Protein AF-A0A4P6ZC47-F1 (afdb_monomer_lite)

pLDDT: mean 88.24, std 16.06, range [44.25, 98.69]

Foldseek 3Di:
DDKDWDDDPFKIWIWDWDPDVVIHTQKIWMFGRHPDPPTDTDMDGDDDDPDPPDDPDPPDD

Secondary structure (DSSP, 8-state):
-EEEEEE-SS-EEEEEEE-SSS-EEEEEEEEESTTSTT-EEEEEEPPPPP-----------

Structure (mmCIF, N/CA/C/O backbone):
data_AF-A0A4P6ZC47-F1
#
_entry.id   AF-A0A4P6ZC47-F1
#
loop_
_atom_site.group_PDB
_atom_site.id
_atom_site.type_symbol
_atom_site.label_atom_id
_atom_site.label_alt_id
_atom_site.label_comp_id
_atom_site.label_asym_id
_atom_site.label_entity_id
_atom_site.label_seq_id
_atom_site.pdbx_PDB_ins_code
_atom_site.Cartn_x
_atom_site.Cartn_y
_atom_site.Cartn_z
_atom_site.occupancy
_atom_site.B_iso_or_equiv
_atom_site.auth_seq_id
_atom_site.auth_comp_id
_atom_site.auth_asym_id
_atom_site.auth_atom_id
_atom_site.pdbx_PDB_model_num
ATOM 1 N N . MET A 1 1 ? -15.138 -4.198 7.166 1.00 92.62 1 MET A N 1
ATOM 2 C CA . MET A 1 1 ? -13.794 -3.646 6.884 1.00 92.62 1 MET A CA 1
ATOM 3 C C . MET A 1 1 ? -13.946 -2.489 5.906 1.00 92.62 1 MET A C 1
ATOM 5 O O . MET A 1 1 ? -14.898 -2.521 5.138 1.00 92.62 1 MET A O 1
ATOM 9 N N . ILE A 1 2 ? -13.057 -1.496 5.928 1.00 97.38 2 ILE A N 1
ATOM 10 C CA . ILE A 1 2 ? -12.989 -0.398 4.946 1.00 97.38 2 ILE A CA 1
ATOM 11 C C . ILE A 1 2 ? -11.577 -0.389 4.362 1.00 97.38 2 ILE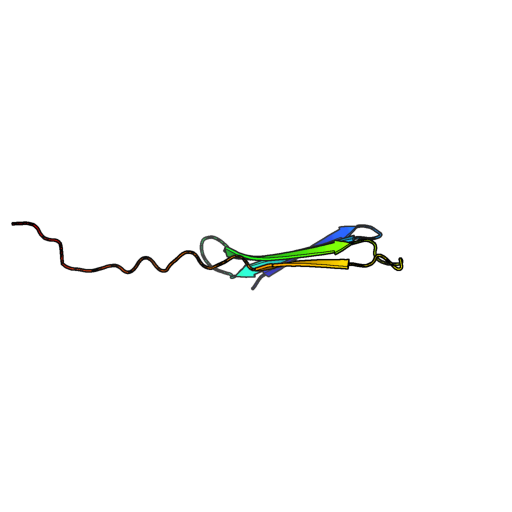 A C 1
ATOM 13 O O . ILE A 1 2 ? -10.614 -0.362 5.122 1.00 97.38 2 ILE A O 1
ATOM 17 N N . LEU A 1 3 ? -11.450 -0.411 3.036 1.00 98.00 3 LEU A N 1
ATOM 18 C CA . LEU A 1 3 ? -10.174 -0.258 2.338 1.00 98.00 3 LEU A CA 1
ATOM 19 C C . LEU A 1 3 ? -10.095 1.158 1.757 1.00 98.00 3 LEU A C 1
ATOM 21 O O . LEU A 1 3 ? -10.946 1.549 0.964 1.00 98.00 3 LEU A O 1
ATOM 25 N N . SER A 1 4 ? -9.074 1.908 2.157 1.00 98.19 4 SER A N 1
ATOM 26 C CA . SER A 1 4 ? -8.703 3.191 1.564 1.00 98.19 4 SER A CA 1
ATOM 27 C C . SER A 1 4 ? -7.585 2.973 0.554 1.00 98.19 4 SER A C 1
ATOM 29 O O . SER A 1 4 ? -6.627 2.252 0.845 1.00 98.19 4 SER A O 1
ATOM 31 N N . VAL A 1 5 ? -7.707 3.598 -0.616 1.00 98.25 5 VAL A N 1
ATOM 32 C CA . VAL A 1 5 ? -6.723 3.546 -1.699 1.00 98.25 5 VAL A CA 1
ATOM 33 C C . VAL A 1 5 ? -6.488 4.962 -2.211 1.00 98.25 5 VAL A C 1
ATOM 35 O O . VAL A 1 5 ? -7.435 5.671 -2.541 1.00 98.25 5 VAL A O 1
ATOM 38 N N . ASN A 1 6 ? -5.223 5.362 -2.292 1.00 98.12 6 ASN A N 1
ATOM 39 C CA . ASN A 1 6 ? -4.775 6.596 -2.920 1.00 98.12 6 ASN A CA 1
ATOM 40 C C . ASN A 1 6 ? -3.807 6.238 -4.055 1.00 98.12 6 ASN A C 1
ATOM 42 O O . ASN A 1 6 ? -2.708 5.738 -3.804 1.00 98.12 6 ASN A O 1
ATOM 46 N N . GLY A 1 7 ? -4.245 6.457 -5.293 1.00 97.50 7 GLY A N 1
ATOM 47 C CA . GLY A 1 7 ? -3.461 6.190 -6.493 1.00 97.50 7 GLY A CA 1
ATOM 48 C C . GLY A 1 7 ? -2.754 7.443 -7.004 1.00 97.50 7 GLY A C 1
ATOM 49 O O . GLY A 1 7 ? -3.396 8.449 -7.296 1.00 97.50 7 GLY A O 1
ATOM 50 N N . GLY A 1 8 ? -1.438 7.351 -7.160 1.00 96.62 8 GLY A N 1
ATOM 51 C CA . GLY A 1 8 ? -0.641 8.195 -8.046 1.00 96.62 8 GLY A CA 1
ATOM 52 C C . GLY A 1 8 ? -0.321 7.461 -9.353 1.00 96.62 8 GLY A C 1
ATOM 53 O O . GLY A 1 8 ? -0.639 6.286 -9.515 1.00 96.62 8 GLY A O 1
ATOM 54 N N . SER A 1 9 ? 0.342 8.136 -10.292 1.00 96.62 9 SER A N 1
ATOM 55 C CA . SER A 1 9 ? 0.660 7.576 -11.617 1.00 96.62 9 SER A CA 1
ATOM 56 C C . SER A 1 9 ? 1.549 6.323 -11.580 1.00 96.62 9 SER A C 1
ATOM 58 O O . SER A 1 9 ? 1.397 5.448 -12.425 1.00 96.62 9 SER A O 1
ATOM 60 N N . SER A 1 10 ? 2.454 6.216 -10.604 1.00 96.94 10 SER A N 1
ATOM 61 C CA . SER A 1 10 ? 3.382 5.083 -10.436 1.00 96.94 10 SER A CA 1
ATOM 62 C C . SER A 1 10 ? 3.430 4.540 -9.000 1.00 96.94 10 SER A C 1
ATOM 64 O O . SER A 1 10 ? 4.357 3.817 -8.627 1.00 96.94 10 SER A O 1
ATOM 66 N N . CYS A 1 11 ? 2.438 4.887 -8.175 1.00 98.00 11 CYS A N 1
ATOM 67 C CA . CYS A 1 11 ? 2.366 4.491 -6.770 1.00 98.00 11 CYS A CA 1
ATOM 68 C C . CYS A 1 11 ? 0.913 4.277 -6.333 1.00 98.00 11 CYS A C 1
ATOM 70 O O . CYS A 1 11 ? 0.034 5.047 -6.708 1.00 98.00 11 CYS A O 1
ATOM 72 N N . ILE A 1 12 ? 0.659 3.274 -5.495 1.00 98.62 12 ILE A N 1
ATOM 73 C CA . ILE A 1 12 ? -0.635 3.057 -4.837 1.00 98.62 12 ILE A CA 1
ATOM 74 C C . ILE A 1 12 ? -0.392 2.960 -3.337 1.00 98.62 12 ILE A C 1
ATOM 76 O O . ILE A 1 12 ? 0.222 2.001 -2.882 1.00 98.62 12 ILE A O 1
ATOM 80 N N . LYS A 1 13 ? -0.904 3.909 -2.553 1.00 98.69 13 LYS A N 1
ATOM 81 C CA . LYS A 1 13 ? -0.924 3.825 -1.085 1.00 98.69 13 LYS A CA 1
ATOM 82 C C . LYS A 1 13 ? -2.260 3.265 -0.630 1.00 98.69 13 LYS A C 1
ATOM 84 O O . LYS A 1 13 ? -3.301 3.657 -1.153 1.00 98.69 13 LYS A O 1
ATOM 89 N N . PHE A 1 14 ? -2.249 2.375 0.352 1.00 98.56 14 PHE A N 1
ATOM 90 C CA . PHE A 1 14 ? -3.464 1.730 0.832 1.00 98.56 14 PHE A CA 1
ATOM 91 C C . PHE A 1 14 ? -3.488 1.574 2.351 1.00 98.56 14 PHE A C 1
ATOM 93 O O . PHE A 1 14 ? -2.462 1.572 3.031 1.00 98.56 14 PHE A O 1
ATOM 100 N N . SER A 1 15 ? -4.693 1.481 2.906 1.00 98.31 15 SER A N 1
ATOM 101 C CA . SER A 1 15 ? -4.928 1.246 4.331 1.00 98.31 15 SER A CA 1
ATOM 102 C C . SER A 1 15 ? -6.213 0.464 4.541 1.00 98.31 15 SER A C 1
ATOM 104 O O . SER A 1 15 ? -7.249 0.804 3.974 1.00 98.31 15 SER A O 1
ATOM 106 N N . LEU A 1 16 ? -6.155 -0.570 5.371 1.00 98.00 16 LEU A N 1
ATOM 107 C CA . LEU A 1 16 ? -7.291 -1.396 5.740 1.00 98.00 16 LEU A CA 1
ATOM 108 C C . LEU A 1 16 ? -7.718 -1.070 7.169 1.00 98.00 16 LEU A C 1
ATOM 110 O O . LEU A 1 16 ? -6.907 -1.072 8.095 1.00 98.00 16 LEU A O 1
ATOM 114 N N . TYR A 1 17 ? -9.013 -0.848 7.338 1.00 96.88 17 TYR A N 1
ATOM 115 C CA . TYR A 1 17 ? -9.625 -0.504 8.606 1.00 96.88 17 TYR A CA 1
ATOM 116 C C . TYR A 1 17 ? -10.683 -1.531 9.018 1.00 96.88 17 TYR A C 1
ATOM 118 O O . TYR A 1 17 ? -11.504 -1.983 8.210 1.00 96.88 17 TYR A O 1
ATOM 126 N N . ARG A 1 18 ? -10.712 -1.864 10.306 1.00 95.81 18 ARG A N 1
ATOM 127 C CA . ARG A 1 18 ? -11.783 -2.605 10.969 1.00 95.81 18 ARG A CA 1
ATOM 128 C C . ARG A 1 18 ? -12.886 -1.630 11.383 1.00 95.81 18 ARG A C 1
ATOM 130 O O . ARG A 1 18 ? -12.624 -0.588 11.979 1.00 95.81 18 ARG A O 1
ATOM 137 N N . ILE A 1 19 ? -14.133 -1.969 11.042 1.00 95.12 19 ILE A N 1
ATOM 138 C CA . ILE A 1 19 ? -15.310 -1.144 11.352 1.00 95.12 19 ILE A CA 1
ATOM 139 C C . ILE A 1 19 ? -15.684 -1.371 12.817 1.00 95.12 19 ILE A C 1
AT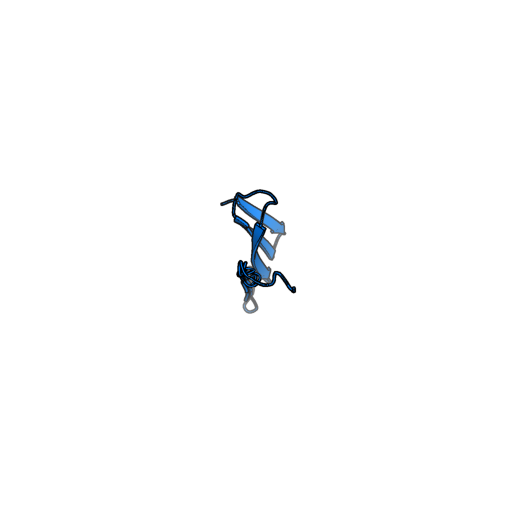OM 141 O O . ILE A 1 19 ? -16.413 -2.304 13.137 1.00 95.12 19 ILE A O 1
ATOM 145 N N . GLN A 1 20 ? -15.164 -0.519 13.694 1.00 92.69 20 GLN A N 1
ATOM 146 C CA . GLN A 1 20 ? -15.532 -0.433 15.107 1.00 92.69 20 GLN A CA 1
ATOM 147 C C . GLN A 1 20 ? -15.533 1.042 15.544 1.00 92.69 20 GLN A C 1
ATOM 149 O O . GLN A 1 20 ? -15.341 1.931 14.713 1.00 92.69 20 GLN A O 1
ATOM 154 N N . LYS A 1 21 ? -15.810 1.326 16.821 1.00 90.44 21 LYS A N 1
ATOM 155 C CA . LYS A 1 21 ? -15.786 2.691 17.370 1.00 90.44 21 LYS A CA 1
ATOM 156 C C . LYS A 1 21 ? -14.638 2.816 18.387 1.00 90.44 21 LYS A C 1
ATOM 158 O O . LYS A 1 21 ? -14.757 2.207 19.448 1.00 90.44 21 LYS A O 1
ATOM 163 N N . PRO A 1 22 ? -13.570 3.592 18.113 1.00 90.06 22 PRO A N 1
ATOM 164 C CA . PRO A 1 22 ? -13.258 4.296 16.859 1.00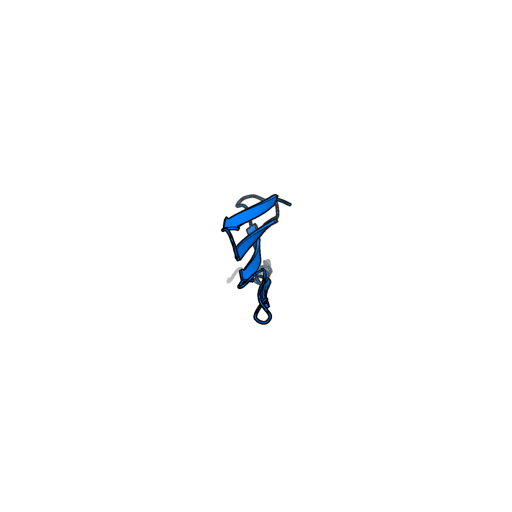 90.06 22 PRO A CA 1
ATOM 165 C C . PRO A 1 22 ? -12.846 3.334 15.732 1.00 90.06 22 PRO A C 1
ATOM 167 O O . PRO A 1 22 ? -12.555 2.168 15.987 1.00 90.06 22 PRO A O 1
ATOM 170 N N . LEU A 1 23 ? -12.810 3.822 14.488 1.00 93.31 23 LEU A N 1
ATOM 171 C CA . LEU A 1 23 ? -12.320 3.042 13.351 1.00 93.31 23 LEU A CA 1
ATOM 172 C C . LEU A 1 23 ? -10.853 2.645 13.594 1.00 93.31 23 LEU A C 1
ATOM 174 O O . LEU A 1 23 ? -10.024 3.504 13.881 1.00 93.31 23 LEU A O 1
ATOM 178 N N . GLU A 1 24 ? -10.533 1.357 13.481 1.00 94.75 24 GLU A N 1
ATOM 179 C CA . GLU A 1 24 ? -9.195 0.832 13.784 1.00 94.75 24 GLU A CA 1
ATOM 180 C C . GLU A 1 24 ? -8.455 0.509 12.487 1.00 94.75 24 GLU A C 1
ATOM 182 O O . GLU A 1 24 ? -8.928 -0.303 11.696 1.00 94.75 24 GLU A O 1
ATOM 187 N N . GLN A 1 25 ? -7.298 1.128 12.251 1.00 95.44 25 GLN A N 1
ATOM 188 C CA . GLN A 1 25 ? -6.418 0.742 11.147 1.00 95.44 25 GLN A CA 1
ATOM 189 C C . GLN A 1 25 ? -5.692 -0.550 11.523 1.00 95.44 25 GLN A C 1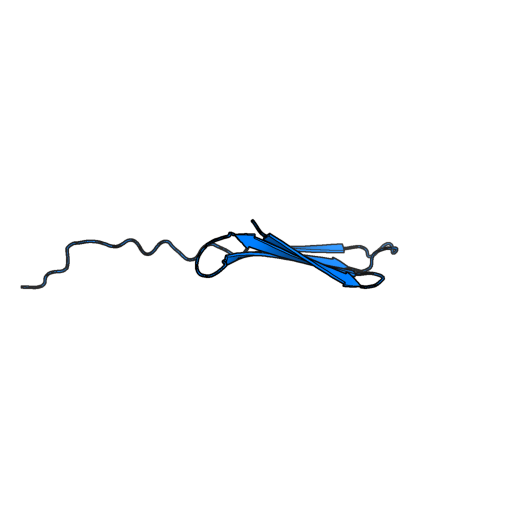
ATOM 191 O O . GLN A 1 25 ? -5.018 -0.598 12.545 1.00 95.44 25 GLN A O 1
ATOM 196 N N . VAL A 1 26 ? -5.815 -1.584 10.694 1.00 96.25 26 VAL A N 1
ATOM 197 C CA . VAL A 1 26 ? -5.198 -2.899 10.951 1.00 96.25 26 VAL A CA 1
ATOM 198 C C . VAL A 1 26 ? -3.997 -3.165 10.052 1.00 96.25 26 VAL A C 1
ATOM 200 O O . VAL A 1 26 ? -3.131 -3.972 10.378 1.00 96.25 26 VAL A O 1
ATOM 203 N N . LEU A 1 27 ? -3.940 -2.498 8.901 1.00 97.19 27 LEU A N 1
ATOM 204 C CA . LEU A 1 27 ? -2.873 -2.660 7.928 1.00 97.19 27 LEU A CA 1
ATOM 205 C C . LEU A 1 27 ? -2.744 -1.388 7.098 1.00 97.19 27 LEU A C 1
ATOM 207 O O . LEU A 1 27 ? -3.746 -0.750 6.771 1.00 97.19 27 LEU A O 1
ATOM 211 N N . PHE A 1 28 ? -1.525 -1.048 6.708 1.00 98.31 28 PHE A N 1
ATOM 212 C CA . PHE A 1 28 ? -1.269 -0.028 5.699 1.00 98.31 28 PHE A CA 1
ATOM 213 C C . PHE A 1 28 ? -0.038 -0.382 4.881 1.00 98.31 28 PHE A C 1
ATOM 215 O O . PHE A 1 28 ? 0.796 -1.176 5.312 1.00 98.31 28 PHE A O 1
ATOM 222 N N . GLY A 1 29 ? 0.076 0.198 3.697 1.00 98.56 29 GLY A N 1
ATOM 223 C CA . GLY A 1 29 ? 1.197 -0.076 2.820 1.00 98.56 29 GLY A CA 1
ATOM 224 C C . GLY A 1 29 ? 1.187 0.768 1.563 1.00 98.56 29 GLY A C 1
ATOM 225 O O . GLY A 1 29 ? 0.331 1.639 1.370 1.00 98.56 29 GLY A O 1
ATOM 226 N N . ALA A 1 30 ? 2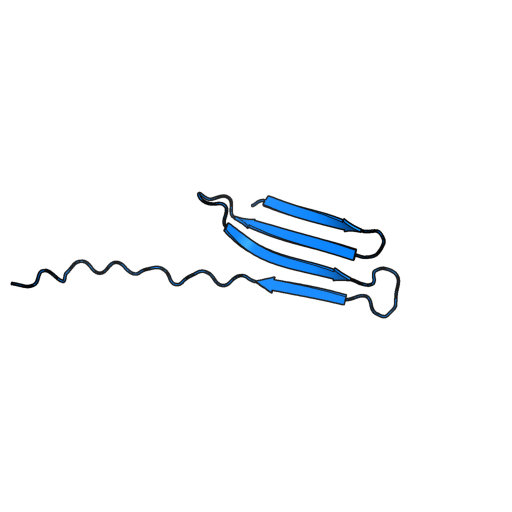.158 0.489 0.707 1.00 98.69 30 ALA A N 1
ATOM 227 C CA . ALA A 1 30 ? 2.270 1.086 -0.603 1.00 98.69 30 ALA A CA 1
ATOM 228 C C . ALA A 1 30 ? 2.825 0.088 -1.620 1.00 98.69 30 ALA A C 1
ATOM 230 O O . ALA A 1 30 ? 3.616 -0.796 -1.294 1.00 98.69 30 ALA A O 1
ATOM 231 N N . ILE A 1 31 ? 2.413 0.263 -2.868 1.00 98.62 31 ILE A N 1
ATOM 232 C CA . ILE A 1 31 ? 3.104 -0.261 -4.038 1.00 98.62 31 ILE A CA 1
ATOM 233 C C . ILE A 1 31 ? 3.797 0.935 -4.683 1.00 98.62 31 ILE A C 1
ATOM 235 O O . ILE A 1 31 ? 3.139 1.931 -4.985 1.00 98.62 31 ILE A O 1
ATOM 239 N N . GLU A 1 32 ? 5.108 0.863 -4.868 1.00 98.56 32 GLU A N 1
ATOM 240 C CA . GLU A 1 32 ? 5.934 1.948 -5.403 1.00 98.56 32 GLU A CA 1
ATOM 241 C C . GLU A 1 32 ? 6.646 1.517 -6.688 1.00 98.56 32 GLU A C 1
ATOM 243 O O . GLU A 1 32 ? 6.820 0.325 -6.945 1.00 98.56 32 GLU A O 1
ATOM 248 N N . ASN A 1 33 ? 7.059 2.502 -7.493 1.00 98.12 33 ASN A N 1
ATOM 249 C CA . ASN A 1 33 ? 7.808 2.326 -8.744 1.00 98.12 33 ASN A CA 1
ATOM 250 C C . ASN A 1 33 ? 7.117 1.426 -9.785 1.00 98.12 33 ASN A C 1
ATOM 252 O O . ASN A 1 33 ? 7.796 0.736 -10.555 1.00 98.12 33 ASN A O 1
ATOM 256 N N . ILE A 1 34 ? 5.779 1.448 -9.820 1.00 98.19 34 ILE A N 1
ATOM 257 C CA . ILE A 1 34 ? 4.969 0.651 -10.750 1.00 98.19 34 ILE A CA 1
ATOM 258 C C . ILE A 1 34 ? 5.381 0.976 -12.190 1.00 98.19 34 ILE A C 1
ATOM 260 O O . ILE A 1 34 ? 5.505 2.142 -12.563 1.00 98.19 34 ILE A O 1
ATOM 264 N N . GLY A 1 35 ? 5.580 -0.067 -12.998 1.00 97.56 35 GLY A N 1
ATOM 265 C CA . GLY A 1 35 ? 6.034 0.063 -14.386 1.00 97.56 35 GLY A CA 1
ATOM 266 C C . GLY A 1 35 ? 7.556 0.063 -14.550 1.00 97.56 35 GLY A C 1
ATOM 267 O O . GLY A 1 35 ? 8.046 0.312 -15.648 1.00 97.56 35 GLY A O 1
ATOM 268 N N . THR A 1 36 ? 8.313 -0.239 -13.490 1.00 98.19 36 THR A N 1
ATOM 269 C CA . THR A 1 36 ? 9.777 -0.390 -13.538 1.00 98.19 36 THR A CA 1
ATOM 270 C C . THR A 1 36 ? 10.230 -1.716 -12.918 1.00 98.19 36 THR A C 1
ATOM 272 O O . THR A 1 36 ? 9.484 -2.348 -12.166 1.00 98.19 36 THR A O 1
ATOM 275 N N . ALA A 1 37 ? 11.484 -2.117 -13.163 1.00 98.00 37 ALA A N 1
ATOM 276 C CA . ALA A 1 37 ? 12.104 -3.273 -12.502 1.00 98.00 37 ALA A CA 1
ATOM 277 C C . ALA A 1 37 ? 12.254 -3.101 -10.973 1.00 98.00 37 ALA A C 1
ATOM 279 O O . ALA A 1 37 ? 12.434 -4.084 -10.264 1.00 98.00 37 ALA A O 1
ATOM 280 N N . ASN A 1 38 ? 12.128 -1.868 -10.467 1.00 98.19 38 ASN A N 1
ATOM 281 C CA . ASN A 1 38 ? 12.202 -1.533 -9.044 1.00 98.19 38 ASN A CA 1
ATOM 282 C C . ASN A 1 38 ? 10.822 -1.535 -8.361 1.00 98.19 38 ASN A C 1
ATOM 284 O O . ASN A 1 38 ? 10.686 -0.977 -7.270 1.00 98.19 38 ASN A O 1
ATOM 288 N N . THR A 1 39 ? 9.790 -2.091 -9.011 1.00 98.56 39 THR A N 1
ATOM 289 C CA . THR A 1 39 ? 8.443 -2.189 -8.431 1.00 98.56 39 THR A CA 1
ATOM 290 C C . THR A 1 39 ? 8.514 -2.933 -7.101 1.00 98.56 39 THR A C 1
ATOM 292 O O . THR A 1 39 ? 8.992 -4.066 -7.046 1.00 98.56 39 THR A O 1
ATOM 295 N N . GLN A 1 40 ? 8.013 -2.315 -6.034 1.00 98.50 40 GLN A N 1
ATOM 296 C CA . GLN A 1 40 ? 8.089 -2.876 -4.689 1.00 98.50 40 GLN A CA 1
ATOM 297 C C . GLN A 1 40 ? 6.762 -2.729 -3.952 1.00 98.50 40 GLN A C 1
ATOM 299 O O . GLN A 1 40 ? 6.108 -1.692 -4.022 1.00 98.50 40 GLN A O 1
ATOM 304 N N . LEU A 1 41 ? 6.395 -3.773 -3.210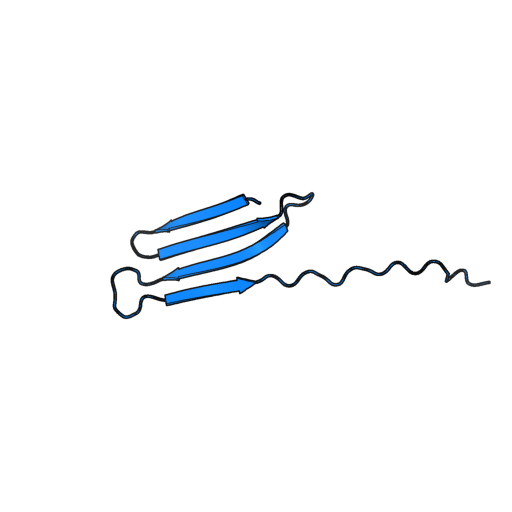 1.00 98.44 41 LEU A N 1
ATOM 305 C CA . LEU A 1 41 ? 5.316 -3.752 -2.230 1.00 98.44 41 LEU A CA 1
ATOM 306 C C . LEU A 1 41 ? 5.920 -3.644 -0.827 1.00 98.44 41 LEU A C 1
ATOM 308 O O . LEU A 1 41 ? 6.757 -4.462 -0.445 1.00 98.44 41 LEU A O 1
ATOM 312 N N . SER A 1 42 ? 5.455 -2.673 -0.049 1.00 98.44 42 SER A N 1
ATOM 313 C CA . SER A 1 42 ? 5.731 -2.557 1.380 1.00 98.44 42 SER A CA 1
ATOM 314 C C . SER A 1 42 ? 4.417 -2.486 2.153 1.00 98.44 42 SER A C 1
ATOM 316 O O . SER A 1 42 ? 3.460 -1.840 1.724 1.00 98.44 42 SER A O 1
ATOM 318 N N . PHE A 1 43 ? 4.335 -3.176 3.289 1.00 98.31 43 PHE A N 1
ATOM 319 C CA . PHE A 1 43 ? 3.179 -3.077 4.175 1.00 98.31 43 PHE A CA 1
ATOM 320 C C . PHE A 1 43 ? 3.557 -3.362 5.624 1.00 98.31 43 PHE A C 1
ATOM 322 O O . PHE A 1 43 ? 4.505 -4.091 5.912 1.00 98.31 43 PHE A O 1
ATOM 329 N N . THR A 1 44 ? 2.754 -2.806 6.522 1.00 98.12 44 THR A N 1
ATOM 330 C CA . THR A 1 44 ? 2.866 -2.966 7.964 1.00 98.12 44 THR A CA 1
ATOM 331 C C . THR A 1 44 ? 1.519 -3.415 8.504 1.00 98.12 44 THR A C 1
ATOM 333 O O . THR A 1 44 ? 0.487 -2.791 8.241 1.00 98.12 44 THR A O 1
ATOM 336 N N . VAL A 1 45 ? 1.532 -4.497 9.279 1.00 96.56 45 VAL A N 1
ATOM 337 C CA . VAL A 1 45 ? 0.388 -4.903 10.098 1.00 96.56 45 VAL A CA 1
ATOM 338 C C . VAL A 1 45 ? 0.466 -4.131 11.407 1.00 96.56 45 VAL A C 1
ATOM 340 O O . VAL A 1 45 ? 1.497 -4.146 12.081 1.00 96.56 45 VAL A O 1
ATOM 343 N N . VAL A 1 46 ? -0.614 -3.444 11.763 1.00 94.38 46 VAL A N 1
ATOM 344 C CA . VAL A 1 46 ? -0.709 -2.763 13.053 1.00 94.38 46 VAL A CA 1
ATOM 345 C C . VAL A 1 46 ? -0.971 -3.837 14.104 1.00 94.38 46 VAL A C 1
ATOM 347 O O . VAL A 1 46 ? -1.977 -4.542 14.035 1.00 94.38 46 VAL A O 1
ATOM 350 N N . ALA A 1 47 ? -0.041 -4.010 15.045 1.00 81.94 47 ALA A N 1
ATOM 351 C CA . ALA A 1 47 ? -0.230 -4.941 16.151 1.00 81.94 47 ALA A CA 1
ATOM 352 C C . ALA A 1 47 ? -1.446 -4.512 16.982 1.00 81.94 47 ALA A C 1
ATOM 354 O O . ALA A 1 47 ? -1.577 -3.332 17.318 1.00 81.94 47 ALA A O 1
ATOM 355 N N . GLU A 1 48 ? -2.319 -5.462 17.329 1.00 71.75 48 GLU A N 1
ATOM 356 C CA . GLU A 1 48 ? -3.410 -5.167 18.255 1.00 71.75 48 GLU A CA 1
ATOM 357 C C . GLU A 1 48 ? -2.800 -4.709 19.592 1.00 71.75 48 GLU A C 1
ATOM 359 O O . GLU A 1 48 ? -1.885 -5.368 20.106 1.00 71.75 48 GLU A O 1
ATOM 364 N N . PRO A 1 49 ? -3.269 -3.594 20.182 1.00 68.00 49 PRO A N 1
ATOM 365 C CA . PRO A 1 49 ? -2.858 -3.239 21.528 1.00 68.00 49 PRO A CA 1
ATOM 366 C C . PRO A 1 49 ? -3.213 -4.398 22.469 1.00 68.00 49 PRO A C 1
ATOM 368 O O . PRO A 1 49 ? -4.257 -5.038 22.295 1.00 68.00 49 PRO A O 1
ATOM 371 N N . PRO A 1 50 ? -2.372 -4.697 23.475 1.00 64.69 50 PRO A N 1
ATOM 372 C CA . PRO A 1 50 ? -2.634 -5.801 24.383 1.00 64.69 50 PRO A CA 1
ATOM 373 C C . PRO A 1 50 ? -4.024 -5.633 25.000 1.00 64.69 50 PRO A C 1
ATOM 375 O O . PRO A 1 50 ? -4.344 -4.576 25.553 1.00 64.69 50 PRO A O 1
ATOM 378 N N . LYS A 1 51 ? -4.861 -6.677 24.908 1.00 65.00 51 LYS A N 1
ATOM 379 C CA . LYS A 1 51 ? -6.158 -6.704 25.591 1.00 65.00 51 LYS A CA 1
ATOM 380 C C . LYS A 1 51 ? -5.909 -6.405 27.063 1.00 65.00 51 LYS A C 1
ATOM 382 O O . LYS A 1 51 ? -5.258 -7.184 27.757 1.00 65.00 51 LYS A O 1
ATOM 387 N N . LYS A 1 52 ? -6.422 -5.270 27.540 1.00 61.75 52 LYS A N 1
ATOM 388 C CA . LYS A 1 52 ? -6.358 -4.893 28.950 1.00 61.75 52 LYS A CA 1
ATOM 389 C C . LYS A 1 52 ? -7.155 -5.938 29.731 1.00 61.75 52 LYS A C 1
ATOM 391 O O . LYS A 1 52 ? -8.380 -5.886 29.765 1.00 61.75 52 LYS A O 1
ATOM 396 N N . SER A 1 53 ? -6.473 -6.931 30.300 1.00 64.06 53 SER A N 1
ATOM 397 C CA . SER A 1 53 ? -7.116 -7.933 31.143 1.00 64.06 53 SER A CA 1
ATOM 398 C C . SER A 1 53 ? -7.574 -7.235 32.419 1.00 64.06 53 SER A C 1
ATOM 400 O O . SER A 1 53 ? -6.756 -6.906 33.281 1.00 64.06 53 SER A O 1
ATOM 402 N N . TRP A 1 54 ? -8.867 -6.957 32.531 1.00 64.38 54 TRP A N 1
ATOM 403 C CA . TRP A 1 54 ? -9.450 -6.524 33.791 1.00 64.38 54 TRP A CA 1
ATOM 404 C C . TRP A 1 54 ? -9.370 -7.693 34.781 1.00 64.38 54 TRP A C 1
ATOM 406 O O . TRP A 1 54 ? -9.891 -8.773 34.507 1.00 64.38 54 TRP A O 1
ATOM 416 N N . ARG A 1 55 ? -8.671 -7.496 35.904 1.00 62.72 55 ARG A N 1
ATOM 417 C CA . ARG A 1 55 ? -8.693 -8.419 37.043 1.00 62.72 55 ARG A CA 1
ATOM 418 C C . ARG A 1 55 ? -9.620 -7.817 38.108 1.00 62.72 55 ARG A C 1
ATOM 420 O O . ARG A 1 55 ? -9.241 -6.802 38.691 1.00 62.72 55 ARG A O 1
ATOM 427 N N . PRO A 1 56 ? -10.810 -8.383 38.373 1.00 51.31 56 PRO A N 1
ATOM 428 C CA . PRO A 1 56 ? -11.543 -8.049 39.587 1.00 51.31 56 PRO A CA 1
ATOM 429 C C . PRO A 1 56 ? -10.758 -8.579 40.784 1.00 51.31 56 PRO A C 1
ATOM 431 O O . PRO A 1 56 ? -10.486 -9.776 40.833 1.00 51.31 56 PRO A O 1
ATOM 434 N N . GLY A 1 57 ? -10.392 -7.723 41.742 1.00 60.59 57 GLY A N 1
ATOM 435 C CA . GLY A 1 57 ? -9.918 -8.233 43.034 1.00 60.59 57 GLY A CA 1
ATOM 436 C C . GLY A 1 57 ? -8.989 -7.370 43.881 1.00 60.59 57 GLY A C 1
ATOM 437 O O . GLY A 1 57 ? -8.753 -7.746 45.019 1.00 60.59 57 GLY A O 1
ATOM 438 N N . SER A 1 58 ? -8.478 -6.226 43.427 1.00 59.09 58 SER A N 1
ATOM 439 C CA . SER A 1 58 ? -7.709 -5.341 44.322 1.00 59.09 58 SER A CA 1
ATOM 440 C C . SER A 1 58 ? -8.633 -4.373 45.069 1.00 59.09 58 SER A C 1
ATOM 442 O O . SER A 1 58 ? -8.607 -3.168 44.830 1.00 59.09 58 SER A O 1
ATOM 444 N N . GLN A 1 59 ? -9.481 -4.918 45.947 1.00 53.47 59 GLN A N 1
ATOM 445 C CA . GLN A 1 59 ? -9.953 -4.187 47.124 1.00 53.47 59 GLN A CA 1
ATOM 446 C C . GLN A 1 59 ? -8.872 -4.337 48.196 1.00 53.47 59 GLN A C 1
ATOM 448 O O . GLN A 1 59 ? -8.660 -5.428 48.720 1.00 53.47 59 GLN A O 1
ATOM 453 N N . ASN A 1 60 ? -8.156 -3.248 48.470 1.00 48.69 60 ASN A N 1
ATOM 454 C CA . ASN A 1 60 ? -7.309 -3.149 49.653 1.00 48.69 60 ASN A CA 1
ATOM 455 C C . ASN A 1 60 ? -8.229 -2.873 50.853 1.00 48.69 60 ASN A C 1
ATOM 457 O O . ASN A 1 60 ? -8.993 -1.905 50.806 1.00 48.69 60 ASN A O 1
ATOM 461 N N . TYR A 1 61 ? -8.179 -3.740 51.866 1.00 44.25 61 TYR A N 1
ATOM 462 C CA . TYR A 1 61 ? -8.564 -3.391 53.237 1.00 44.25 61 TYR A CA 1
ATOM 463 C C . TYR A 1 61 ? -7.459 -2.550 53.876 1.00 44.25 61 TYR A C 1
ATOM 465 O O . TYR A 1 61 ? -6.277 -2.798 53.537 1.00 44.25 61 TYR A O 1
#

Radius of gyration: 18.99 Å; chains: 1; bounding box: 28×17×68 Å

Organism: NCBI:txid2547600

Sequence (61 aa):
MILSVNGGSSCIKFSLYRIQKPLEQVLFGAIENIGTANTQLSFTVVAEPPKKSWRPGSQNY